Protein AF-A0A8X6I8P2-F1 (afdb_monomer_lite)

pLDDT: mean 86.83, std 18.73, range [40.53, 98.94]

InterPro domains:
  IPR000618 Insect cuticle protein [PF00379] (9-75)
  IPR000618 Insect cuticle protein [PR00947] (13-24)
  IPR000618 Insect cuticle protein [PR00947] (40-51)
  IPR000618 Insect cuticle protein [PR00947] (51-62)
  IPR000618 Insect cuticle protein [PS51155] (12-77)
  IPR050468 Larval/pupal cuticle protein [PTHR10380] (8-84)

Secondary structure (DSSP, 8-state):
----------PPPPEEEEEEEE-SSEEEEEEEEE-SSS-EEEEEEEEETTS-EEEEEEEEETTEEEEEEEE--TT--S--GGGEEEEE--------------

Foldseek 3Di:
DDDDPDPPPPQADWDWDKDWDQDQQWIKIKIKIDHSQFKIWIKIKIATNVRWMKIKTWIAHPVGIAIEIETQDPPDDQDQPPNYGYHYPHDDPPPPPPPPDD

Sequence (102 aa):
MSYLFVPQHHHPQPYKFGYEVKDHHGSQHRHEHGDGHGHVQGSYGFTDHRGVHREVHYVADHHGFRATVKTNEPGTANQDPAHVNLHSNAHHDHHHVPHHHA

Radius of gyration: 21.27 Å; chains: 1; bounding box: 62×34×63 Å

Structure (mmCIF, N/CA/C/O backbone):
data_AF-A0A8X6I8P2-F1
#
_entry.id   AF-A0A8X6I8P2-F1
#
loop_
_atom_site.group_PDB
_atom_site.id
_atom_site.type_symbol
_atom_site.label_atom_id
_atom_site.label_alt_id
_atom_site.label_comp_id
_atom_site.label_asym_id
_atom_site.label_entity_id
_atom_site.label_seq_id
_atom_site.pdbx_PDB_ins_code
_atom_site.Cartn_x
_atom_site.Cartn_y
_atom_site.Cartn_z
_atom_site.occupancy
_atom_site.B_iso_or_equiv
_atom_site.auth_seq_id
_atom_site.auth_comp_id
_atom_site.auth_asym_id
_atom_site.auth_atom_id
_atom_site.pdbx_PDB_model_num
ATOM 1 N N . MET A 1 1 ? 16.103 12.770 -50.026 1.00 47.25 1 MET A N 1
ATOM 2 C CA . MET A 1 1 ? 16.346 12.836 -48.571 1.00 47.25 1 MET A CA 1
ATOM 3 C C . MET A 1 1 ? 15.208 12.108 -47.884 1.00 47.25 1 MET A C 1
ATOM 5 O O . MET A 1 1 ? 14.075 12.552 -47.992 1.00 47.25 1 MET A O 1
ATOM 9 N N . SER A 1 2 ? 15.478 10.948 -47.296 1.00 47.62 2 SER A N 1
ATOM 10 C CA . SER A 1 2 ? 14.492 10.109 -46.607 1.00 47.62 2 SER A CA 1
ATOM 11 C C . SER A 1 2 ? 14.538 10.419 -45.110 1.00 47.62 2 SER A C 1
ATOM 13 O O . SER A 1 2 ? 15.601 10.335 -44.500 1.00 47.62 2 SER A O 1
ATOM 15 N N . TYR A 1 3 ? 13.404 10.797 -44.520 1.00 44.03 3 TYR A N 1
ATOM 16 C CA . TYR A 1 3 ? 13.279 10.940 -43.070 1.00 44.03 3 TYR A CA 1
ATOM 17 C C . TYR A 1 3 ? 13.250 9.547 -42.430 1.00 44.03 3 TYR A C 1
ATOM 19 O O . TYR A 1 3 ? 12.346 8.758 -42.699 1.00 44.03 3 TYR A O 1
ATOM 27 N N . LEU A 1 4 ? 14.229 9.246 -41.577 1.00 54.53 4 LEU A N 1
ATOM 28 C CA . LEU A 1 4 ? 14.146 8.126 -40.642 1.00 54.53 4 LEU A CA 1
ATOM 29 C C . LEU A 1 4 ? 13.200 8.534 -39.509 1.00 54.53 4 LEU A C 1
ATOM 31 O O . LEU A 1 4 ? 13.540 9.372 -38.676 1.00 54.53 4 LEU A O 1
ATOM 35 N N . PHE A 1 5 ? 12.004 7.951 -39.489 1.00 54.91 5 PHE A N 1
ATOM 36 C CA . PHE A 1 5 ? 11.140 7.981 -38.316 1.00 54.91 5 PHE A CA 1
ATOM 37 C C . PHE A 1 5 ? 11.771 7.066 -37.263 1.00 54.91 5 PHE A C 1
ATOM 39 O O . PHE A 1 5 ? 11.698 5.846 -37.379 1.00 54.91 5 PHE A O 1
ATOM 46 N N . VAL A 1 6 ? 12.450 7.644 -36.272 1.00 59.88 6 VAL A N 1
ATOM 47 C CA . VAL A 1 6 ? 12.855 6.905 -35.072 1.00 59.88 6 VAL A CA 1
ATOM 48 C C . VAL A 1 6 ? 11.630 6.894 -34.159 1.00 59.88 6 VAL A C 1
ATOM 50 O O . VAL A 1 6 ? 11.286 7.958 -33.634 1.00 59.88 6 VAL A O 1
ATOM 53 N N . PRO A 1 7 ? 10.919 5.765 -33.984 1.00 59.12 7 PRO A N 1
ATOM 54 C CA . PRO A 1 7 ? 9.851 5.711 -33.002 1.00 59.12 7 PRO A CA 1
ATOM 55 C C . PRO A 1 7 ? 10.474 5.997 -31.635 1.00 59.12 7 PRO A C 1
ATOM 57 O O . PRO A 1 7 ? 11.347 5.266 -31.167 1.00 59.12 7 PRO A O 1
ATOM 60 N N . GLN A 1 8 ? 10.059 7.092 -31.002 1.00 58.22 8 GLN A N 1
ATOM 61 C CA . GLN A 1 8 ? 10.353 7.329 -29.595 1.00 58.22 8 GLN A CA 1
ATOM 62 C C . GLN A 1 8 ? 9.594 6.257 -28.807 1.00 58.22 8 GLN A C 1
ATOM 64 O O . GLN A 1 8 ? 8.396 6.384 -28.546 1.00 58.22 8 GLN A O 1
ATOM 69 N N . HIS A 1 9 ? 10.272 5.150 -28.507 1.00 56.94 9 HIS A N 1
ATOM 70 C CA . HIS A 1 9 ? 9.763 4.133 -27.603 1.00 56.94 9 HIS A CA 1
ATOM 71 C C . HIS A 1 9 ? 9.742 4.735 -26.198 1.00 56.94 9 HIS A C 1
ATOM 73 O O . HIS A 1 9 ? 10.754 4.782 -25.503 1.00 56.94 9 HIS A O 1
ATOM 79 N N . HIS A 1 10 ? 8.578 5.240 -25.797 1.00 61.69 10 HIS A N 1
ATOM 80 C CA . HIS A 1 10 ? 8.337 5.707 -24.439 1.00 61.69 10 HIS A CA 1
ATOM 81 C C . HIS A 1 10 ? 8.208 4.480 -23.535 1.00 61.69 10 HIS A C 1
ATOM 83 O O . HIS A 1 10 ? 7.108 4.012 -23.247 1.00 61.69 10 HIS A O 1
ATOM 89 N N . HIS A 1 11 ? 9.346 3.909 -23.145 1.00 71.94 11 HIS A N 1
ATOM 90 C CA . HIS A 1 11 ? 9.367 2.913 -22.085 1.00 71.94 11 HIS A CA 1
ATOM 91 C C . HIS A 1 11 ? 8.977 3.588 -20.762 1.00 71.94 11 HIS A C 1
ATOM 93 O O . HIS A 1 11 ? 9.405 4.724 -20.517 1.00 71.94 11 HIS A O 1
ATOM 99 N N . PRO A 1 12 ? 8.167 2.926 -19.915 1.00 84.88 12 PRO A N 1
ATOM 100 C CA . PRO A 1 12 ? 7.906 3.413 -18.570 1.00 84.88 12 PRO A CA 1
ATOM 101 C C . PRO A 1 12 ? 9.234 3.650 -17.845 1.00 84.88 12 PRO A C 1
ATOM 103 O O . PRO A 1 12 ? 10.132 2.815 -17.889 1.00 84.88 12 PRO A O 1
ATOM 106 N N . GLN A 1 13 ? 9.381 4.798 -17.192 1.00 94.38 13 GLN A N 1
ATOM 107 C CA . GLN A 1 13 ? 10.551 5.058 -16.355 1.00 94.38 13 GLN A CA 1
ATOM 108 C C . GLN A 1 13 ? 10.326 4.448 -14.967 1.00 94.38 13 GLN A C 1
ATOM 110 O O . GLN A 1 13 ? 9.180 4.433 -14.499 1.00 94.38 13 GLN A O 1
ATOM 115 N N . PRO A 1 14 ? 11.384 3.974 -14.282 1.00 97.31 14 PRO A N 1
ATOM 116 C CA . PRO A 1 14 ? 11.273 3.587 -12.887 1.00 97.31 14 PRO A CA 1
ATOM 117 C C . PRO A 1 14 ? 10.724 4.741 -12.049 1.00 97.31 14 PRO A C 1
ATOM 119 O O . PRO A 1 14 ? 11.093 5.902 -12.242 1.00 97.31 14 PRO A O 1
ATOM 122 N N . TYR A 1 15 ? 9.860 4.422 -11.096 1.00 98.12 15 TYR A N 1
ATOM 123 C CA . TYR A 1 15 ? 9.279 5.411 -10.199 1.00 98.12 15 TYR A CA 1
ATOM 124 C C . TYR A 1 15 ? 9.095 4.833 -8.805 1.00 98.12 15 TYR A C 1
ATOM 126 O O . TYR A 1 15 ? 9.037 3.620 -8.604 1.00 98.12 15 TYR A O 1
ATOM 134 N N . LYS A 1 16 ? 8.961 5.730 -7.833 1.00 98.62 16 LYS A N 1
ATOM 135 C CA . LYS A 1 16 ? 8.572 5.401 -6.469 1.00 98.62 16 LYS A CA 1
ATOM 136 C C . LYS A 1 16 ? 7.809 6.571 -5.883 1.00 98.62 16 LYS A C 1
ATOM 138 O O . LYS A 1 16 ? 8.280 7.703 -5.946 1.00 98.62 16 LYS A O 1
ATOM 143 N N . PHE A 1 17 ? 6.660 6.294 -5.288 1.00 98.75 17 PHE A N 1
ATOM 144 C CA . PHE A 1 17 ? 5.909 7.292 -4.542 1.00 98.75 17 PHE A CA 1
ATOM 145 C C . PHE A 1 17 ? 5.256 6.670 -3.314 1.00 98.75 17 PHE A C 1
ATOM 147 O O . PHE A 1 17 ? 5.137 5.450 -3.181 1.00 98.75 17 PHE A O 1
ATOM 154 N N . GLY A 1 18 ? 4.818 7.532 -2.409 1.00 98.75 18 GLY A N 1
ATOM 155 C CA . GLY A 1 18 ? 3.954 7.132 -1.321 1.00 98.75 18 GLY A CA 1
ATOM 156 C C . GLY A 1 18 ? 3.499 8.314 -0.490 1.00 98.75 18 GLY A C 1
ATOM 157 O O . GLY A 1 18 ? 4.027 9.418 -0.622 1.00 98.75 18 GLY A O 1
ATOM 158 N N . TYR A 1 19 ? 2.507 8.063 0.350 1.00 98.75 19 TYR A N 1
ATOM 159 C CA . TYR A 1 19 ? 1.994 9.014 1.320 1.00 98.75 19 TYR A CA 1
ATOM 160 C C . TYR A 1 19 ? 1.459 8.281 2.545 1.00 98.75 19 TYR A C 1
ATOM 162 O O . TYR A 1 19 ? 1.061 7.117 2.473 1.00 98.75 19 TYR A O 1
ATOM 170 N N . GLU A 1 20 ? 1.381 9.021 3.642 1.00 98.56 20 GLU A N 1
ATOM 171 C CA . GLU A 1 20 ? 0.704 8.634 4.871 1.00 98.56 20 GLU A CA 1
ATOM 172 C C . GLU A 1 20 ? -0.129 9.829 5.342 1.00 98.56 20 GLU A C 1
ATOM 174 O O . GLU A 1 20 ? 0.363 10.957 5.402 1.00 98.56 20 GLU A O 1
ATOM 179 N N . VAL A 1 21 ? -1.402 9.593 5.643 1.00 98.38 21 VAL A N 1
ATOM 180 C CA . VAL A 1 21 ? -2.336 10.584 6.184 1.00 98.38 21 VAL A CA 1
ATOM 181 C C . VAL A 1 21 ? -2.883 10.042 7.492 1.00 98.38 21 VAL A C 1
ATOM 183 O O . VAL A 1 21 ? -3.274 8.878 7.566 1.00 98.38 21 VAL A O 1
ATOM 186 N N . LYS A 1 22 ? -2.926 10.881 8.527 1.00 98.19 22 LYS A N 1
ATOM 187 C CA . LYS A 1 22 ? -3.522 10.543 9.818 1.00 98.19 22 LYS A CA 1
ATOM 188 C C . LYS A 1 22 ? -4.243 11.751 10.396 1.00 98.19 22 LYS A C 1
ATOM 190 O O . LYS A 1 22 ? -3.651 12.821 10.517 1.00 98.19 22 LYS A O 1
ATOM 195 N N . ASP A 1 23 ? -5.493 11.555 10.786 1.00 96.75 23 ASP A N 1
ATOM 196 C CA . ASP A 1 23 ? -6.325 12.560 11.436 1.00 96.75 23 ASP A CA 1
ATOM 197 C C . ASP A 1 23 ? -7.231 11.923 12.509 1.00 96.75 23 ASP A C 1
ATOM 199 O O . ASP A 1 23 ? -6.997 10.806 12.972 1.00 96.75 23 ASP A O 1
ATOM 203 N N . HIS A 1 24 ? -8.236 12.669 12.966 1.00 95.06 24 HIS A N 1
ATOM 204 C CA . HIS A 1 24 ? -9.186 12.226 13.987 1.00 95.06 24 HIS A CA 1
ATOM 205 C C . HIS A 1 24 ? -10.231 11.227 13.463 1.00 95.06 24 HIS A C 1
ATOM 207 O O . HIS A 1 24 ? -10.903 10.576 14.262 1.00 95.06 24 HIS A O 1
ATOM 213 N N . HIS A 1 25 ? -10.369 11.091 12.145 1.00 94.38 25 HIS A N 1
ATOM 214 C CA . HIS A 1 25 ? -11.259 10.142 11.489 1.00 94.38 25 HIS A CA 1
ATOM 215 C C . HIS A 1 25 ? -10.559 8.837 11.102 1.00 94.38 25 HIS A C 1
ATOM 217 O O . HIS A 1 25 ? -11.251 7.845 10.867 1.00 94.38 25 HIS A O 1
ATOM 223 N N . GLY A 1 26 ? -9.223 8.804 11.067 1.00 97.81 26 GLY A N 1
ATOM 224 C CA . GLY A 1 26 ? -8.479 7.578 10.806 1.00 97.81 26 GLY A CA 1
ATOM 225 C C . GLY A 1 26 ? -7.066 7.786 10.268 1.00 97.81 26 GLY A C 1
ATOM 226 O O . GLY A 1 26 ? -6.421 8.814 10.472 1.00 97.81 26 GLY A O 1
ATOM 227 N N . SER A 1 27 ? -6.579 6.766 9.571 1.00 98.62 27 SER A N 1
ATOM 228 C CA . SER A 1 27 ? -5.299 6.771 8.869 1.00 98.62 27 SER A CA 1
ATOM 229 C C . SER A 1 27 ? -5.427 6.133 7.496 1.00 98.62 27 SER A C 1
ATOM 231 O O . SER A 1 27 ? -6.175 5.172 7.337 1.00 98.62 27 SER A O 1
ATOM 233 N N . GLN A 1 28 ? -4.669 6.627 6.523 1.00 98.69 28 GLN A N 1
ATOM 234 C CA . GLN A 1 28 ? -4.555 6.058 5.184 1.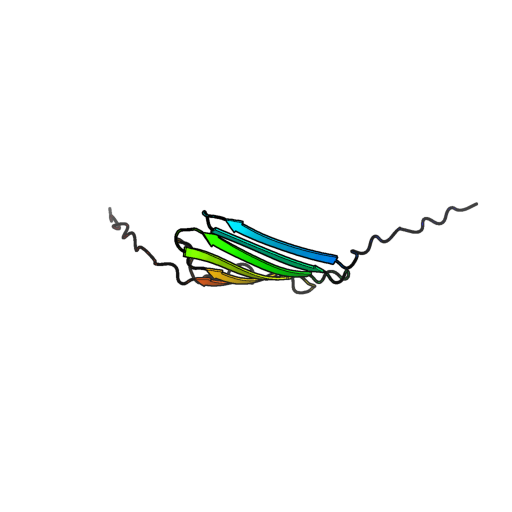00 98.69 28 GLN A CA 1
ATOM 235 C C . GLN A 1 28 ? -3.099 6.093 4.737 1.00 98.69 28 GLN A C 1
ATOM 237 O O . GLN A 1 28 ? -2.377 7.037 5.050 1.00 98.69 28 GLN A O 1
ATOM 242 N N . HIS A 1 29 ? -2.671 5.101 3.971 1.00 98.81 29 HIS A N 1
ATOM 243 C CA . HIS A 1 29 ? -1.328 5.074 3.408 1.00 98.81 29 HIS A CA 1
ATOM 244 C C . HIS A 1 29 ? -1.321 4.417 2.034 1.00 98.81 29 HIS A C 1
AT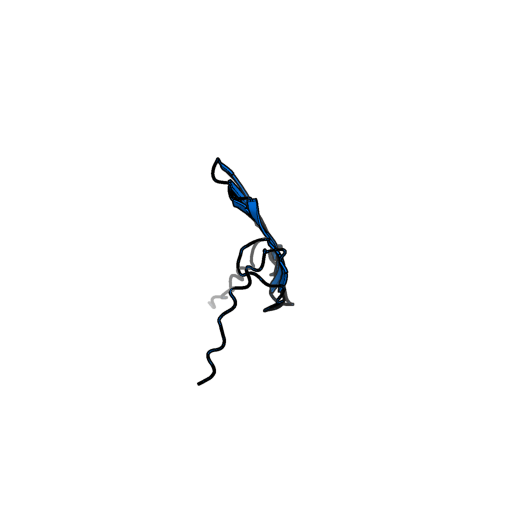OM 246 O O . HIS A 1 29 ? -2.180 3.593 1.704 1.00 98.81 29 HIS A O 1
ATOM 252 N N . ARG A 1 30 ? -0.315 4.763 1.236 1.00 98.81 30 ARG A N 1
ATOM 253 C CA . ARG A 1 30 ? 0.017 4.063 -0.003 1.00 98.81 30 ARG A CA 1
ATOM 254 C C . ARG A 1 30 ? 1.505 4.177 -0.265 1.00 98.81 30 ARG A C 1
ATOM 256 O O . ARG A 1 30 ? 2.064 5.259 -0.132 1.00 98.81 30 ARG A O 1
ATOM 263 N N . HIS A 1 31 ? 2.110 3.094 -0.728 1.00 98.88 31 HIS A N 1
ATOM 264 C CA . HIS A 1 31 ? 3.442 3.100 -1.320 1.00 98.88 31 HIS A CA 1
ATOM 265 C C . HIS A 1 31 ? 3.415 2.252 -2.581 1.00 98.88 31 HIS A C 1
ATOM 267 O O . HIS A 1 31 ? 2.822 1.177 -2.597 1.00 98.88 31 HIS A O 1
ATOM 273 N N . GLU A 1 32 ? 4.053 2.725 -3.639 1.00 98.81 32 GLU A N 1
ATOM 274 C CA . GLU A 1 32 ? 4.141 1.998 -4.898 1.00 98.81 32 GLU A CA 1
ATOM 275 C C . GLU A 1 32 ? 5.472 2.313 -5.566 1.00 98.81 32 GLU A C 1
ATOM 277 O O . GLU A 1 32 ? 5.983 3.435 -5.487 1.00 98.81 32 GLU A O 1
ATOM 282 N N . HIS A 1 33 ? 6.039 1.314 -6.223 1.00 98.75 33 HIS A N 1
ATOM 283 C CA . HIS A 1 33 ? 7.177 1.497 -7.099 1.00 98.75 33 HIS A CA 1
ATOM 284 C C . HIS A 1 33 ? 7.032 0.621 -8.336 1.00 98.75 33 HIS A C 1
ATOM 286 O O . HIS A 1 33 ? 6.512 -0.493 -8.266 1.00 98.75 33 HIS A O 1
ATOM 292 N N . GLY A 1 34 ? 7.508 1.146 -9.458 1.00 98.31 34 GLY A N 1
ATOM 293 C CA . GLY A 1 34 ? 7.626 0.420 -10.712 1.00 98.31 34 GLY A CA 1
ATOM 294 C C . GLY A 1 34 ? 9.070 0.430 -11.186 1.00 98.31 34 GLY A C 1
ATOM 295 O O . GLY A 1 34 ? 9.776 1.423 -11.007 1.00 98.31 34 GLY A O 1
ATOM 296 N N . ASP A 1 35 ? 9.513 -0.664 -11.796 1.00 97.06 35 ASP A N 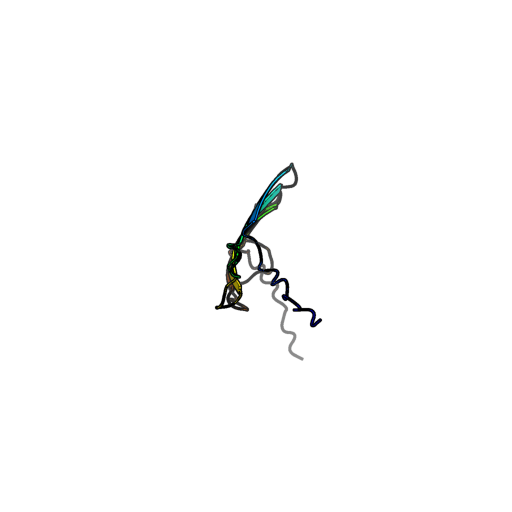1
ATOM 297 C CA . ASP A 1 35 ? 10.892 -0.825 -12.276 1.00 97.06 35 ASP A CA 1
ATOM 298 C C . ASP A 1 35 ? 11.112 -0.351 -13.723 1.00 97.06 35 ASP A C 1
ATOM 300 O O . ASP A 1 35 ? 12.199 -0.520 -14.273 1.00 97.06 35 ASP A O 1
ATOM 304 N N . GLY A 1 36 ? 10.082 0.225 -14.349 1.00 94.94 36 GLY A N 1
ATOM 305 C CA . GLY A 1 36 ? 10.104 0.671 -15.744 1.00 94.94 36 GLY A CA 1
ATOM 306 C C . GLY A 1 36 ? 9.926 -0.444 -16.788 1.00 94.94 36 GLY A C 1
ATOM 307 O O . GLY A 1 36 ? 9.746 -0.163 -17.971 1.00 94.94 36 GLY A O 1
ATOM 308 N N . HIS A 1 37 ? 9.893 -1.709 -16.370 1.00 94.44 37 HIS A N 1
ATOM 309 C CA . HIS A 1 37 ? 9.809 -2.886 -17.243 1.00 94.44 37 HIS A CA 1
ATOM 310 C C . HIS A 1 37 ? 8.457 -3.605 -17.138 1.00 94.44 37 HIS A C 1
ATOM 312 O O . HIS A 1 37 ? 8.329 -4.782 -17.472 1.00 94.44 37 HIS A O 1
ATOM 318 N N . GLY A 1 38 ? 7.427 -2.885 -16.688 1.00 92.25 38 GLY A N 1
ATOM 319 C CA . GLY A 1 38 ? 6.079 -3.423 -16.520 1.00 92.25 38 GLY A CA 1
ATOM 320 C C . GLY A 1 38 ? 5.876 -4.204 -15.223 1.00 92.25 38 GLY A C 1
ATOM 321 O O . GLY A 1 38 ? 4.817 -4.805 -15.065 1.00 92.25 38 GLY A O 1
ATOM 322 N N . HIS A 1 39 ? 6.842 -4.183 -14.298 1.00 97.62 39 HIS A N 1
ATOM 323 C CA . HIS A 1 39 ? 6.669 -4.714 -12.953 1.00 97.62 39 HIS A CA 1
ATOM 324 C C . HIS A 1 39 ? 6.423 -3.573 -11.960 1.00 97.62 39 HIS A C 1
ATOM 326 O O . HIS A 1 39 ? 7.206 -2.627 -11.848 1.00 97.62 39 HIS A O 1
ATOM 332 N N . VAL A 1 40 ? 5.298 -3.666 -11.253 1.00 98.56 40 VAL A N 1
ATOM 333 C CA . VAL A 1 40 ? 4.851 -2.719 -10.230 1.00 98.56 40 VAL A CA 1
ATOM 334 C C . VAL A 1 40 ? 4.563 -3.486 -8.951 1.00 98.56 40 VAL A C 1
ATOM 336 O O . VAL A 1 40 ? 3.872 -4.503 -8.980 1.00 98.56 40 VAL A O 1
ATOM 339 N N . GLN A 1 41 ? 5.053 -2.982 -7.823 1.00 98.81 41 GLN A N 1
ATOM 340 C CA . GLN A 1 41 ? 4.702 -3.495 -6.503 1.00 98.81 41 GLN A CA 1
ATOM 341 C C . GLN A 1 41 ? 4.278 -2.353 -5.598 1.00 98.81 41 GLN A C 1
ATOM 343 O O . GLN A 1 41 ? 4.855 -1.261 -5.620 1.00 98.81 41 GLN A O 1
ATOM 348 N N . GLY A 1 42 ? 3.316 -2.625 -4.732 1.00 98.81 42 GLY A N 1
ATOM 349 C CA . GLY A 1 42 ? 2.921 -1.640 -3.751 1.00 98.81 42 GLY A CA 1
ATOM 350 C C . GLY A 1 42 ? 1.999 -2.182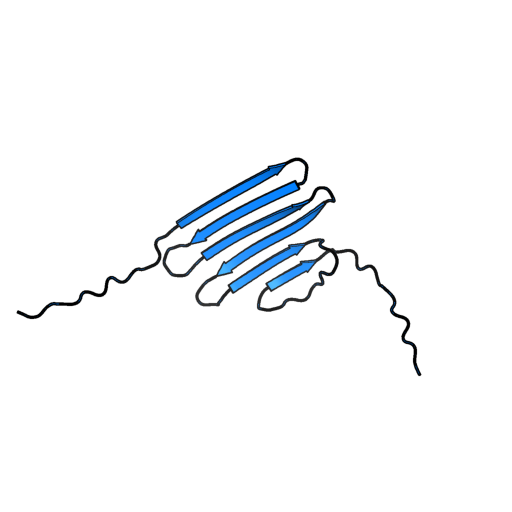 -2.688 1.00 98.81 42 GLY A C 1
ATOM 351 O O . GLY A 1 42 ? 1.591 -3.344 -2.686 1.00 98.81 42 GLY A O 1
ATOM 352 N N . SER A 1 43 ? 1.667 -1.286 -1.776 1.00 98.94 43 SER A N 1
ATOM 353 C CA . SER A 1 43 ? 0.652 -1.506 -0.771 1.00 98.94 43 SER A CA 1
ATOM 354 C C . SER A 1 43 ? -0.180 -0.253 -0.572 1.00 98.94 43 SER A C 1
ATOM 356 O O . SER A 1 43 ? 0.273 0.871 -0.807 1.00 98.94 43 SER A O 1
ATOM 358 N N . TYR A 1 44 ? -1.425 -0.444 -0.164 1.00 98.88 44 TYR A N 1
ATOM 359 C CA . TYR A 1 44 ? -2.262 0.632 0.344 1.00 98.88 44 TYR A CA 1
ATOM 360 C C . TYR A 1 44 ? -3.121 0.112 1.484 1.00 98.88 44 TYR A C 1
ATOM 362 O O . TYR A 1 44 ? -3.399 -1.086 1.576 1.00 98.88 44 TYR A O 1
ATOM 370 N N . GLY A 1 45 ? -3.563 1.020 2.338 1.00 98.81 45 GLY A N 1
ATOM 371 C CA . GLY A 1 45 ? -4.441 0.652 3.426 1.00 98.81 45 GLY A CA 1
ATOM 372 C C . GLY A 1 45 ? -5.076 1.842 4.106 1.00 98.81 45 GLY A C 1
ATOM 373 O O . GLY A 1 45 ? -4.688 2.995 3.895 1.00 98.81 45 GLY A O 1
ATOM 374 N N . PHE A 1 46 ? -6.085 1.537 4.908 1.00 98.69 46 PHE A N 1
ATOM 375 C CA . PHE A 1 46 ? -6.737 2.499 5.776 1.00 98.69 46 PHE A CA 1
ATOM 376 C C . PHE A 1 46 ? -7.183 1.844 7.078 1.00 98.69 46 PHE A C 1
ATOM 378 O O . PHE A 1 46 ? -7.410 0.637 7.120 1.00 98.69 46 PHE A O 1
ATOM 385 N N . THR A 1 47 ? -7.368 2.680 8.095 1.00 98.62 47 THR A N 1
ATOM 386 C CA . THR A 1 47 ? -8.076 2.363 9.337 1.00 98.62 47 THR A CA 1
ATOM 387 C C . THR A 1 47 ? -8.969 3.548 9.672 1.00 98.62 47 THR A C 1
ATOM 389 O O . THR A 1 47 ? -8.470 4.671 9.725 1.00 98.62 47 THR A O 1
ATOM 392 N N . ASP A 1 48 ? -10.263 3.333 9.885 1.00 97.75 48 ASP A N 1
ATOM 393 C CA . ASP A 1 48 ? -11.190 4.384 10.316 1.00 97.75 48 ASP A CA 1
ATOM 394 C C . ASP A 1 48 ? -11.268 4.504 11.852 1.00 97.75 48 ASP A C 1
ATOM 396 O O . ASP A 1 48 ? -10.720 3.695 12.606 1.00 97.75 48 ASP A O 1
ATOM 400 N N . HIS A 1 49 ? -11.980 5.519 12.340 1.00 96.75 49 HIS A N 1
ATOM 401 C CA . HIS A 1 49 ? -12.168 5.772 13.772 1.00 96.75 49 HIS A CA 1
ATOM 402 C C . HIS A 1 49 ? -12.956 4.673 14.516 1.00 96.75 49 HIS A C 1
ATOM 404 O O . HIS A 1 49 ? -13.022 4.694 15.746 1.00 96.75 49 HIS A O 1
ATOM 410 N N . ARG A 1 50 ? -13.590 3.737 13.796 1.00 95.56 50 ARG A N 1
ATOM 411 C CA . ARG A 1 50 ? -14.309 2.576 14.345 1.00 95.56 50 ARG A CA 1
ATOM 412 C C . ARG A 1 50 ? -13.431 1.321 14.365 1.00 95.56 50 ARG A C 1
ATOM 414 O O . ARG A 1 50 ? -13.897 0.275 14.809 1.00 95.56 50 ARG A O 1
ATOM 421 N N . GLY A 1 51 ? -12.183 1.414 13.902 1.00 96.50 51 GLY A N 1
ATOM 422 C CA . GLY A 1 51 ? -11.261 0.287 13.785 1.00 96.50 51 GLY A CA 1
ATOM 423 C C . GLY A 1 51 ? -11.521 -0.597 12.562 1.00 96.50 51 GLY A C 1
ATOM 424 O O . GLY A 1 51 ? -10.943 -1.685 12.473 1.00 96.50 51 GLY A O 1
ATOM 425 N N . VAL A 1 52 ? -12.373 -0.165 11.623 1.00 97.81 52 VAL A N 1
ATOM 426 C CA . VAL A 1 52 ? -12.504 -0.834 10.325 1.00 97.81 52 VAL A CA 1
ATOM 427 C C . VAL A 1 52 ? -11.238 -0.561 9.528 1.00 97.81 52 VAL A C 1
ATOM 429 O O . VAL A 1 52 ? -10.815 0.587 9.423 1.00 97.81 52 VAL A O 1
ATOM 432 N N . HIS A 1 53 ? -10.623 -1.602 8.981 1.00 98.38 53 HIS A N 1
ATOM 433 C CA . HIS A 1 53 ? -9.364 -1.502 8.269 1.00 98.38 53 HIS A CA 1
ATOM 434 C C . HIS A 1 53 ? -9.312 -2.411 7.049 1.00 98.38 53 HIS A C 1
ATOM 436 O O . HIS A 1 53 ? -9.930 -3.476 7.000 1.00 98.38 53 HIS A O 1
ATOM 442 N N . ARG A 1 54 ? -8.491 -1.986 6.091 1.00 98.62 54 ARG A N 1
ATOM 443 C CA . ARG A 1 54 ? -8.050 -2.780 4.950 1.00 98.62 54 ARG A CA 1
ATOM 444 C C . ARG A 1 54 ? -6.562 -2.565 4.754 1.00 98.62 54 ARG A C 1
ATOM 446 O O . ARG A 1 54 ? -6.101 -1.429 4.740 1.00 98.62 54 ARG A O 1
ATOM 453 N N . GLU A 1 55 ? -5.843 -3.646 4.508 1.00 98.75 55 GLU A N 1
ATOM 454 C CA . GLU A 1 55 ? -4.463 -3.632 4.041 1.00 98.75 55 GLU A CA 1
ATOM 455 C C . GLU A 1 55 ? -4.370 -4.475 2.769 1.00 98.75 55 GLU A C 1
ATOM 457 O O . GLU A 1 55 ? -4.814 -5.624 2.741 1.00 98.75 55 GLU A O 1
ATOM 462 N N . VAL A 1 56 ? -3.808 -3.903 1.708 1.00 98.75 56 VAL A N 1
ATOM 463 C CA . VAL A 1 56 ? -3.621 -4.573 0.421 1.00 98.75 56 VAL A CA 1
ATOM 464 C C . VAL A 1 56 ? -2.155 -4.524 0.045 1.00 98.75 56 VAL A C 1
ATOM 466 O O . VAL A 1 56 ? -1.570 -3.448 -0.002 1.00 98.75 56 VAL A O 1
ATOM 469 N N . HIS A 1 57 ? -1.590 -5.682 -0.279 1.00 98.88 57 HIS A N 1
ATOM 470 C CA . HIS A 1 57 ? -0.275 -5.825 -0.903 1.00 98.88 57 HIS A CA 1
ATOM 471 C C . HIS A 1 57 ? -0.477 -6.379 -2.301 1.00 98.88 57 HIS A C 1
ATOM 473 O O . HIS A 1 57 ? -1.210 -7.354 -2.455 1.00 98.88 57 HIS A O 1
ATOM 479 N N . TYR A 1 58 ? 0.136 -5.776 -3.313 1.00 98.75 58 TYR A N 1
ATOM 480 C CA . TYR A 1 58 ? -0.075 -6.179 -4.698 1.00 98.75 58 TYR A CA 1
ATOM 481 C C . TYR A 1 58 ? 1.203 -6.166 -5.523 1.00 98.75 58 TYR A C 1
ATOM 483 O O . TYR A 1 58 ? 2.160 -5.437 -5.251 1.00 98.75 58 TYR A O 1
ATOM 491 N N . VAL A 1 59 ? 1.161 -6.976 -6.575 1.00 98.69 59 VAL A N 1
ATOM 492 C CA . VAL A 1 59 ? 2.155 -7.040 -7.633 1.00 98.69 59 VAL A CA 1
ATOM 493 C C . VAL A 1 59 ? 1.422 -7.056 -8.976 1.00 98.69 59 VAL A C 1
ATOM 495 O O . VAL A 1 59 ? 0.398 -7.726 -9.128 1.00 98.69 59 VAL A O 1
ATOM 498 N N . ALA A 1 60 ? 1.936 -6.317 -9.947 1.00 98.12 60 ALA A N 1
ATOM 499 C CA . ALA A 1 60 ? 1.514 -6.388 -11.337 1.00 98.12 60 ALA A CA 1
ATOM 500 C C . ALA A 1 60 ? 2.749 -6.633 -12.196 1.00 98.12 60 ALA A C 1
ATOM 502 O O . ALA A 1 60 ? 3.714 -5.880 -12.104 1.00 98.12 60 ALA A O 1
ATOM 503 N N . ASP A 1 61 ? 2.730 -7.695 -12.992 1.00 97.12 61 ASP A N 1
ATOM 504 C CA . ASP A 1 61 ? 3.795 -8.042 -13.933 1.00 97.12 61 ASP A CA 1
ATOM 505 C C . ASP A 1 61 ? 3.235 -8.916 -15.075 1.00 97.12 61 ASP A C 1
ATOM 507 O O . ASP A 1 61 ? 2.032 -8.939 -15.341 1.00 97.12 61 ASP A O 1
ATOM 511 N N . HIS A 1 62 ? 4.106 -9.673 -15.743 1.00 96.56 62 HIS A N 1
ATOM 512 C CA . HIS A 1 62 ? 3.767 -10.560 -16.855 1.00 96.56 62 HIS A CA 1
ATOM 513 C C . HIS A 1 62 ? 2.787 -11.686 -16.474 1.00 96.56 62 HIS A C 1
ATOM 515 O O . HIS A 1 62 ? 2.106 -12.223 -17.345 1.00 96.56 62 HIS A O 1
ATOM 521 N N . HIS A 1 63 ? 2.676 -12.028 -15.188 1.00 96.88 63 HIS A N 1
ATOM 522 C CA . HIS A 1 63 ? 1.696 -12.984 -14.666 1.00 96.88 63 HIS A CA 1
ATOM 523 C C . HIS A 1 63 ? 0.367 -12.307 -14.260 1.00 96.88 63 HIS A C 1
ATOM 525 O O . HIS A 1 63 ? -0.454 -12.913 -13.572 1.00 96.88 63 HIS A O 1
ATOM 531 N N . GLY A 1 64 ? 0.144 -11.048 -14.653 1.00 97.31 64 GLY A N 1
ATOM 532 C CA . GLY A 1 64 ? -1.067 -10.279 -14.363 1.00 97.31 64 GLY A CA 1
ATOM 533 C C . GLY A 1 64 ? -1.016 -9.534 -13.027 1.00 97.31 64 GLY A C 1
ATOM 534 O O . GLY A 1 64 ? 0.043 -9.365 -12.428 1.00 97.31 64 GLY A O 1
ATOM 535 N N . PHE A 1 65 ? -2.176 -9.075 -12.558 1.00 97.88 65 PHE A N 1
ATOM 536 C CA . PHE A 1 65 ? -2.325 -8.441 -11.247 1.00 97.88 65 PHE A CA 1
ATOM 537 C C . PHE A 1 65 ? -2.629 -9.490 -10.178 1.00 97.88 65 PHE A C 1
ATOM 539 O O . PHE A 1 65 ? -3.463 -10.369 -10.392 1.00 97.88 65 PHE A O 1
ATOM 546 N N . ARG A 1 66 ? -1.960 -9.397 -9.028 1.00 98.44 66 ARG A N 1
ATOM 547 C CA . ARG A 1 66 ? -2.110 -10.332 -7.908 1.00 98.44 66 ARG A CA 1
ATOM 548 C C . ARG A 1 66 ? -2.038 -9.558 -6.607 1.00 98.44 66 ARG A C 1
ATOM 550 O O . ARG A 1 66 ? -1.183 -8.683 -6.471 1.00 98.44 66 ARG A O 1
ATOM 557 N N . ALA A 1 67 ? -2.900 -9.889 -5.652 1.00 98.50 67 ALA A N 1
ATOM 558 C CA . ALA A 1 67 ? -2.934 -9.177 -4.382 1.00 98.50 67 ALA A CA 1
ATOM 559 C C . ALA A 1 67 ? -3.257 -10.081 -3.195 1.00 98.50 67 ALA A C 1
ATOM 561 O O . ALA A 1 67 ? -3.946 -11.087 -3.329 1.00 98.50 67 ALA A O 1
ATOM 562 N N . THR A 1 68 ? -2.807 -9.660 -2.020 1.00 98.69 68 THR A N 1
ATOM 563 C CA . THR A 1 68 ? -3.270 -10.171 -0.733 1.00 98.69 68 THR A CA 1
ATOM 564 C C . THR A 1 68 ? -3.984 -9.043 -0.012 1.00 98.69 68 THR A C 1
ATOM 566 O O . THR A 1 68 ? -3.421 -7.959 0.150 1.00 98.69 68 THR A O 1
ATOM 569 N N . VAL A 1 69 ? -5.208 -9.302 0.433 1.00 98.56 69 VAL A N 1
ATOM 570 C CA . VAL A 1 69 ? -6.036 -8.359 1.183 1.00 98.56 69 VAL A CA 1
ATOM 571 C C . VAL A 1 69 ? -6.231 -8.895 2.594 1.00 98.56 69 VAL A C 1
ATOM 573 O O . VAL A 1 69 ? -6.552 -10.066 2.775 1.00 98.56 69 VAL A O 1
ATOM 576 N N . LYS A 1 70 ? -6.059 -8.036 3.595 1.00 98.44 70 LYS A N 1
ATOM 577 C CA . LYS A 1 70 ? -6.469 -8.279 4.982 1.00 98.44 70 LYS A CA 1
ATOM 578 C C . LYS A 1 70 ? -7.491 -7.222 5.362 1.00 98.44 70 LYS A C 1
ATOM 580 O O . LYS A 1 70 ? -7.233 -6.039 5.152 1.00 98.44 70 LYS A O 1
ATOM 585 N N . THR A 1 71 ? -8.653 -7.627 5.860 1.00 98.38 71 THR A N 1
ATOM 586 C CA . THR A 1 71 ? -9.741 -6.685 6.157 1.00 98.38 71 THR A CA 1
ATOM 587 C C . THR A 1 71 ? -10.677 -7.191 7.250 1.00 98.38 71 THR A C 1
ATOM 589 O O . THR A 1 71 ? -10.861 -8.395 7.402 1.00 98.38 71 THR A O 1
ATOM 592 N N . ASN A 1 72 ? -11.303 -6.270 7.981 1.00 96.94 72 ASN A N 1
ATOM 593 C CA . ASN A 1 72 ? -12.448 -6.546 8.856 1.00 96.94 72 ASN A CA 1
ATOM 594 C C . ASN A 1 72 ? -13.738 -5.847 8.380 1.00 96.94 72 ASN A C 1
ATOM 596 O O . ASN A 1 72 ? -14.688 -5.708 9.151 1.00 96.94 72 ASN A O 1
ATOM 600 N N . GLU A 1 73 ? -13.776 -5.375 7.131 1.00 96.62 73 GLU A N 1
ATOM 601 C CA . GLU A 1 73 ? -14.907 -4.625 6.586 1.00 96.62 73 GLU A CA 1
ATOM 602 C C . GLU A 1 73 ? -16.184 -5.479 6.518 1.00 96.62 73 GLU A C 1
ATOM 604 O O . GLU A 1 73 ? -16.165 -6.564 5.921 1.00 96.62 73 GLU A O 1
ATOM 609 N N . PRO A 1 74 ? -17.317 -4.993 7.058 1.00 95.19 74 PRO A N 1
ATOM 610 C CA . PRO A 1 74 ? -18.597 -5.687 6.967 1.00 95.19 74 PRO A CA 1
ATOM 611 C C . PRO A 1 74 ? -18.970 -6.044 5.523 1.00 95.19 74 PRO A C 1
ATOM 613 O O . PRO A 1 74 ? -18.798 -5.243 4.606 1.00 95.19 74 PRO A O 1
ATOM 616 N N . GLY A 1 75 ? -19.497 -7.253 5.323 1.00 92.25 75 GLY A N 1
ATOM 617 C CA . GLY A 1 75 ? -19.879 -7.751 3.997 1.00 92.25 75 GLY A CA 1
ATOM 618 C C . GLY A 1 75 ? -18.728 -8.333 3.170 1.00 92.25 75 GLY A C 1
ATOM 619 O O . GLY A 1 75 ? -18.961 -8.788 2.053 1.00 92.25 75 GLY A O 1
ATOM 620 N N . THR A 1 76 ? -17.503 -8.372 3.703 1.00 93.00 76 THR A N 1
ATOM 621 C CA . THR A 1 76 ? -16.414 -9.147 3.096 1.00 93.00 76 THR A CA 1
ATOM 622 C C . THR A 1 76 ? -16.471 -10.612 3.537 1.00 93.00 76 THR A C 1
ATOM 624 O O . THR A 1 76 ? -16.885 -10.954 4.646 1.00 93.00 76 THR A O 1
ATOM 627 N N . ALA A 1 77 ? -16.067 -11.504 2.640 1.00 89.25 77 ALA A N 1
ATOM 628 C CA . ALA A 1 77 ? -15.970 -12.935 2.892 1.00 89.25 77 ALA A CA 1
ATOM 629 C C . ALA A 1 77 ? -14.675 -13.449 2.273 1.00 89.25 77 ALA A C 1
ATOM 631 O O . ALA A 1 77 ? -14.209 -12.867 1.299 1.00 89.25 77 ALA A O 1
ATOM 632 N N . ASN A 1 78 ? -14.133 -14.550 2.796 1.00 91.25 78 ASN A N 1
ATOM 633 C CA . ASN A 1 78 ? -12.945 -15.227 2.260 1.00 91.25 78 ASN A CA 1
ATOM 634 C C . ASN A 1 78 ? -13.278 -15.919 0.934 1.00 91.25 78 ASN A C 1
ATOM 636 O O . ASN A 1 78 ? -13.425 -17.136 0.848 1.00 91.25 78 ASN A O 1
ATOM 640 N N . GLN A 1 79 ? -13.541 -15.105 -0.075 1.00 87.06 79 GLN A N 1
ATOM 641 C CA . GLN A 1 79 ? -13.685 -15.478 -1.464 1.00 87.06 79 GLN A CA 1
ATOM 642 C C . GLN A 1 79 ? -12.473 -14.863 -2.149 1.00 87.06 79 GLN A C 1
ATOM 644 O O . GLN A 1 79 ? -12.192 -13.686 -1.928 1.00 87.06 79 GLN A O 1
ATOM 649 N N . ASP A 1 80 ? -11.765 -15.659 -2.943 1.00 93.19 80 ASP A N 1
ATOM 650 C CA . ASP A 1 80 ? -10.502 -15.287 -3.583 1.00 93.19 80 ASP A CA 1
ATOM 651 C C . ASP A 1 80 ? -10.729 -14.956 -5.076 1.00 93.19 80 ASP A C 1
ATOM 653 O O . ASP A 1 80 ? -10.363 -15.744 -5.957 1.00 93.19 80 ASP A O 1
ATOM 657 N N . PRO A 1 81 ? -11.415 -13.846 -5.431 1.00 90.75 81 PRO A N 1
ATOM 658 C CA . PRO A 1 81 ? -11.699 -13.523 -6.822 1.00 90.75 81 PRO A CA 1
ATOM 659 C C . PRO A 1 81 ? -10.438 -13.035 -7.537 1.00 90.75 81 PRO A C 1
ATOM 661 O O . PRO A 1 81 ? -9.577 -12.404 -6.935 1.00 90.75 81 PRO A O 1
ATOM 664 N N . ALA A 1 82 ? -10.368 -13.243 -8.854 1.00 88.12 82 ALA A N 1
ATOM 665 C CA . ALA A 1 82 ? -9.425 -12.551 -9.742 1.00 88.12 82 ALA A CA 1
ATOM 666 C C . ALA A 1 82 ? -7.955 -12.524 -9.250 1.00 88.12 82 ALA A C 1
ATOM 668 O O . ALA A 1 82 ? -7.284 -11.500 -9.346 1.00 88.12 82 ALA A O 1
ATOM 669 N N . HIS A 1 83 ? -7.458 -13.651 -8.725 1.00 93.31 83 HIS A N 1
ATOM 670 C CA . HIS A 1 83 ? -6.098 -13.790 -8.182 1.00 93.31 83 HIS A CA 1
ATOM 671 C C . HIS A 1 83 ? -5.794 -12.856 -6.985 1.00 93.31 83 HIS A C 1
ATOM 673 O O . HIS A 1 83 ? -4.660 -12.418 -6.748 1.00 93.31 83 HIS A O 1
ATOM 679 N N . VAL A 1 84 ? -6.826 -12.571 -6.199 1.00 96.88 84 VAL A N 1
ATOM 680 C CA . VAL A 1 84 ? -6.727 -11.948 -4.885 1.00 96.88 84 VAL A CA 1
ATOM 681 C C . VAL A 1 84 ? -6.861 -13.035 -3.832 1.00 96.88 84 VAL A C 1
ATOM 683 O O . VAL A 1 84 ? -7.806 -13.809 -3.880 1.00 96.88 84 VAL A O 1
ATOM 686 N N . ASN A 1 85 ? -5.941 -13.073 -2.876 1.00 96.94 85 ASN A N 1
ATOM 687 C CA . ASN A 1 85 ? -6.120 -13.828 -1.646 1.00 96.94 85 ASN A CA 1
ATOM 688 C C . ASN A 1 85 ? -6.730 -12.892 -0.593 1.00 96.94 85 ASN A C 1
ATOM 690 O O . ASN A 1 85 ? -6.076 -11.924 -0.183 1.00 96.94 85 ASN A O 1
ATOM 694 N N . LEU A 1 86 ? -7.982 -13.131 -0.201 1.00 96.81 86 LEU A N 1
ATOM 695 C CA . LEU A 1 86 ? -8.708 -12.265 0.723 1.00 96.81 86 LEU A CA 1
ATOM 696 C C . LEU A 1 86 ? -8.848 -12.915 2.103 1.00 96.81 86 LEU A C 1
ATOM 698 O O . LEU A 1 86 ? -9.575 -13.886 2.286 1.00 96.81 86 LEU A O 1
ATOM 702 N N . HIS A 1 87 ? -8.200 -12.306 3.094 1.00 96.75 87 HIS A N 1
ATOM 703 C CA . HIS A 1 87 ? -8.310 -12.650 4.506 1.00 96.75 87 HIS A CA 1
ATOM 704 C C . HIS A 1 87 ? -9.221 -11.644 5.218 1.00 96.75 87 HIS A C 1
ATOM 706 O O . HIS A 1 87 ? -8.780 -10.598 5.700 1.00 96.75 87 HIS A O 1
ATOM 712 N N . SER A 1 88 ? -10.504 -11.971 5.281 1.00 95.75 88 SER A N 1
ATOM 713 C CA . SER A 1 88 ? -11.511 -11.276 6.066 1.00 95.75 88 SER A CA 1
ATOM 714 C C . SER A 1 88 ? -11.701 -11.912 7.445 1.00 95.75 88 SER A C 1
ATOM 716 O O . SER A 1 88 ? -11.897 -13.125 7.572 1.00 95.75 88 SER A O 1
ATOM 718 N N . ASN A 1 89 ? -11.694 -11.076 8.482 1.00 94.69 89 ASN A N 1
ATOM 719 C CA . ASN A 1 89 ? -12.190 -11.398 9.823 1.00 94.69 89 ASN A CA 1
ATOM 720 C C . ASN A 1 89 ? -13.444 -10.574 10.178 1.00 94.69 89 ASN A C 1
ATOM 722 O O . ASN A 1 89 ? -13.728 -10.353 11.356 1.00 94.69 89 ASN A O 1
ATOM 726 N N . ALA A 1 90 ? -14.180 -10.098 9.167 1.00 90.44 9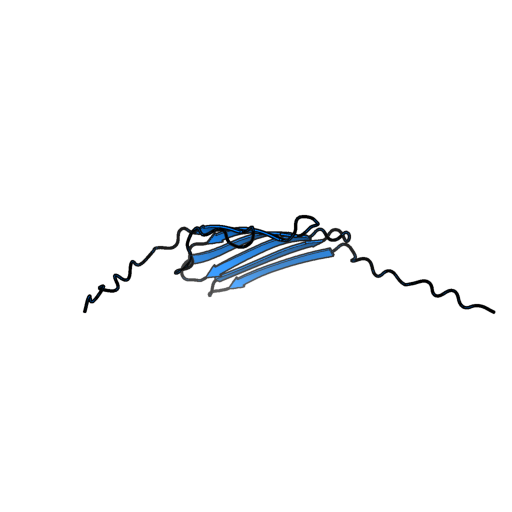0 ALA A N 1
ATOM 727 C CA . ALA A 1 90 ? -15.413 -9.351 9.366 1.00 90.44 90 ALA A CA 1
ATOM 728 C C . ALA A 1 90 ? -16.441 -10.183 10.145 1.00 90.44 90 ALA A C 1
ATOM 730 O O . ALA A 1 90 ? -16.653 -11.365 9.862 1.00 90.44 90 ALA A O 1
ATOM 731 N N . HIS A 1 91 ? -17.117 -9.557 11.110 1.00 76.19 91 HIS A N 1
ATOM 732 C CA . HIS A 1 91 ? -18.244 -10.191 11.786 1.00 76.19 91 HIS A CA 1
ATOM 733 C C . HIS A 1 91 ? -19.382 -10.389 10.778 1.00 76.19 91 HIS A C 1
ATOM 735 O O . HIS A 1 91 ? -19.901 -9.429 10.208 1.00 76.19 91 HIS A O 1
ATOM 741 N N . HIS A 1 92 ? -19.751 -11.646 10.527 1.00 61.09 92 HIS A N 1
ATOM 742 C CA . HIS A 1 92 ? -20.933 -11.980 9.739 1.00 61.09 92 HIS A CA 1
ATOM 743 C C . HIS A 1 92 ? -22.161 -11.846 10.635 1.00 61.09 92 HIS A C 1
ATOM 745 O O . HIS A 1 92 ? -22.511 -12.773 11.364 1.00 61.09 92 HIS A O 1
ATOM 751 N N . ASP A 1 93 ? -22.829 -10.695 10.577 1.00 54.34 93 ASP A N 1
ATOM 752 C CA . ASP A 1 93 ? -24.210 -10.607 11.041 1.00 54.34 93 ASP A CA 1
ATOM 753 C C . ASP A 1 93 ? -25.061 -11.453 10.089 1.00 54.34 93 ASP A C 1
ATOM 755 O O . ASP A 1 93 ? -25.399 -11.046 8.975 1.00 54.34 93 ASP A O 1
ATOM 759 N N . HIS A 1 94 ? -25.359 -12.685 10.504 1.00 47.31 94 HIS A N 1
ATOM 760 C CA . HIS A 1 94 ? -26.318 -13.544 9.827 1.00 47.31 94 HIS A CA 1
ATOM 761 C C . HIS A 1 94 ? -27.701 -12.886 9.897 1.00 47.31 94 HIS A C 1
ATOM 763 O O . HIS A 1 94 ? -28.502 -13.176 10.786 1.00 47.31 94 HIS A O 1
ATOM 769 N N . HIS A 1 95 ? -28.021 -12.020 8.938 1.00 48.09 95 HIS A N 1
ATOM 770 C CA . HIS A 1 95 ? -29.410 -11.735 8.618 1.00 48.09 95 HIS A CA 1
ATOM 771 C C . HIS A 1 95 ? -30.025 -13.029 8.078 1.00 48.09 95 HIS A C 1
ATOM 773 O O . HIS A 1 95 ? -29.929 -13.348 6.895 1.00 48.09 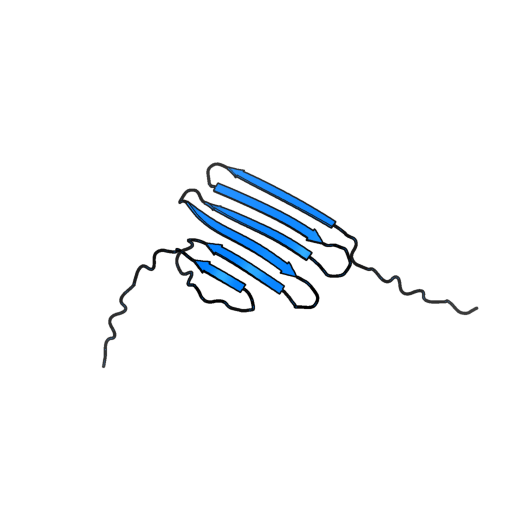95 HIS A O 1
ATOM 779 N N . HIS A 1 96 ? -30.627 -13.803 8.982 1.00 44.12 96 HIS A N 1
ATOM 780 C CA . HIS A 1 96 ? -31.574 -14.853 8.650 1.00 44.12 96 HIS A CA 1
ATOM 781 C C . HIS A 1 96 ? -32.708 -14.209 7.848 1.00 44.12 96 HIS A C 1
ATOM 783 O O . HIS A 1 96 ? -33.606 -13.590 8.414 1.00 44.12 96 HIS A O 1
ATOM 789 N N . VAL A 1 97 ? -32.645 -14.310 6.522 1.00 47.62 97 VAL A N 1
ATOM 790 C CA . VAL A 1 97 ? -33.822 -14.103 5.683 1.00 47.62 97 VAL A CA 1
ATOM 791 C C . VAL A 1 97 ? -34.692 -15.338 5.922 1.00 47.62 97 VAL A C 1
ATOM 793 O O . VAL A 1 97 ? -34.246 -16.441 5.595 1.00 47.62 97 VAL A O 1
ATOM 796 N N . PRO A 1 98 ? -35.889 -15.219 6.526 1.00 40.53 98 PRO A N 1
ATOM 797 C CA . PRO A 1 98 ? -36.771 -16.363 6.641 1.00 40.53 98 PRO A CA 1
ATOM 798 C C . PRO A 1 98 ? -37.135 -16.784 5.219 1.00 40.53 98 PRO A C 1
ATOM 800 O O . PRO A 1 98 ? -37.690 -15.997 4.449 1.00 40.53 98 PRO A O 1
ATOM 803 N N . HIS A 1 99 ? -36.806 -18.020 4.855 1.00 50.25 99 HIS A N 1
ATOM 804 C CA . HIS A 1 99 ? -37.321 -18.623 3.636 1.00 50.25 99 HIS A CA 1
ATOM 805 C C . HIS A 1 99 ? -38.830 -18.816 3.815 1.00 50.25 99 HIS A C 1
ATOM 807 O O . HIS A 1 99 ? -39.285 -19.811 4.377 1.00 50.25 99 HIS A O 1
ATOM 813 N N . HIS A 1 100 ? -39.619 -17.842 3.364 1.00 47.06 100 HIS A N 1
ATOM 814 C CA . HIS A 1 100 ? -41.044 -18.041 3.157 1.00 47.06 100 HIS A CA 1
ATOM 815 C C . HIS A 1 100 ? -41.205 -18.974 1.956 1.00 47.06 100 HIS A C 1
ATOM 817 O O . HIS A 1 100 ? -41.135 -18.549 0.805 1.00 47.06 100 HIS A O 1
ATOM 823 N N . HIS A 1 101 ? -41.366 -20.265 2.239 1.00 43.88 101 HIS A N 1
ATOM 824 C CA . HIS A 1 101 ? -41.914 -21.209 1.277 1.00 43.88 101 HIS A CA 1
ATOM 825 C C . HIS A 1 101 ? -43.393 -20.864 1.068 1.00 43.88 101 HIS A C 1
ATOM 827 O O . HIS A 1 101 ? -44.154 -20.811 2.037 1.00 43.88 101 HIS A O 1
ATOM 833 N N . ALA A 1 102 ? -43.760 -20.595 -0.184 1.00 50.47 102 ALA A N 1
ATOM 834 C CA . ALA A 1 102 ? -45.136 -20.548 -0.666 1.00 50.47 102 ALA A CA 1
ATOM 835 C C . ALA A 1 102 ? -45.434 -21.829 -1.450 1.00 50.47 102 ALA A C 1
ATOM 837 O O . ALA A 1 102 ? -44.492 -22.331 -2.111 1.00 50.47 102 ALA A O 1
#

Organism: Trichonephila clavata (NCBI:txid2740835)